Protein AF-A0A932D9I3-F1 (afdb_monomer_lite)

Structure (mmCIF, N/CA/C/O backbone):
data_AF-A0A932D9I3-F1
#
_entry.id   AF-A0A932D9I3-F1
#
loop_
_atom_site.group_PDB
_atom_site.id
_atom_site.type_symbol
_atom_site.label_atom_id
_atom_site.label_alt_id
_atom_site.label_comp_id
_atom_site.label_asym_id
_atom_site.label_entity_id
_atom_site.label_seq_id
_atom_site.pdbx_PDB_ins_code
_atom_site.Cartn_x
_atom_site.Cartn_y
_atom_site.Cartn_z
_atom_site.occupancy
_atom_site.B_iso_or_equiv
_atom_site.auth_seq_id
_atom_site.auth_comp_id
_atom_site.auth_asym_id
_atom_site.auth_atom_id
_atom_site.pdbx_PDB_model_num
ATOM 1 N N . MET A 1 1 ? -9.244 11.133 -12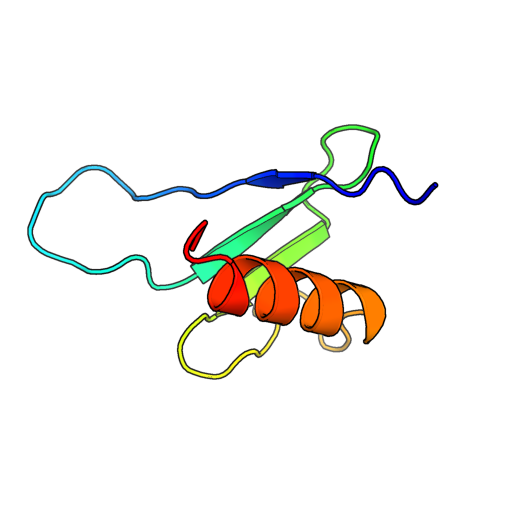.409 1.00 35.59 1 MET A N 1
ATOM 2 C CA . MET A 1 1 ? -9.764 9.791 -12.089 1.00 35.59 1 MET A CA 1
ATOM 3 C C . MET A 1 1 ? -8.591 8.848 -12.260 1.00 35.59 1 MET A C 1
ATOM 5 O O . MET A 1 1 ? -8.163 8.635 -13.386 1.00 35.59 1 MET A O 1
ATOM 9 N N . CYS A 1 2 ? -7.948 8.485 -11.154 1.00 39.69 2 CYS A N 1
ATOM 10 C CA . CYS A 1 2 ? -6.763 7.632 -11.145 1.00 39.69 2 CYS A CA 1
ATOM 11 C C . CYS A 1 2 ? -7.236 6.227 -10.763 1.00 39.69 2 CYS A C 1
ATOM 13 O O . CYS A 1 2 ? -7.548 5.993 -9.600 1.00 39.69 2 CYS A O 1
ATOM 15 N N . ASP A 1 3 ? -7.382 5.342 -11.747 1.00 39.69 3 ASP A N 1
ATOM 16 C CA . ASP A 1 3 ? -7.714 3.931 -11.521 1.00 39.69 3 ASP A CA 1
ATOM 17 C C . ASP A 1 3 ? -6.436 3.174 -11.127 1.00 39.69 3 ASP A C 1
ATOM 19 O O . ASP A 1 3 ? -5.747 2.593 -11.962 1.00 39.69 3 ASP A O 1
ATOM 23 N N . GLU A 1 4 ? -6.072 3.238 -9.851 1.00 54.56 4 GLU A N 1
ATOM 24 C CA . GLU A 1 4 ? -5.036 2.404 -9.235 1.00 54.56 4 GLU A CA 1
ATOM 25 C C . GLU A 1 4 ? -5.741 1.478 -8.237 1.00 54.56 4 GLU A C 1
ATOM 27 O O . GLU A 1 4 ? -6.436 1.945 -7.333 1.00 54.56 4 GLU A O 1
ATOM 32 N N . ALA A 1 5 ? -5.620 0.160 -8.419 1.00 55.19 5 ALA A N 1
ATOM 33 C CA . ALA A 1 5 ? -6.314 -0.821 -7.591 1.00 55.19 5 ALA A CA 1
ATOM 34 C C . ALA A 1 5 ? -5.365 -1.348 -6.506 1.00 55.19 5 ALA A C 1
ATOM 36 O O . ALA A 1 5 ? -4.449 -2.129 -6.772 1.00 55.19 5 ALA A O 1
ATOM 37 N N . VAL A 1 6 ? -5.581 -0.935 -5.257 1.00 56.34 6 VAL A N 1
ATOM 38 C CA . VAL A 1 6 ? -4.878 -1.507 -4.100 1.00 56.34 6 VAL A CA 1
ATOM 39 C C . VAL A 1 6 ? -5.641 -2.753 -3.658 1.00 56.34 6 VAL A C 1
ATOM 41 O O . VAL A 1 6 ? -6.806 -2.661 -3.276 1.00 56.34 6 VAL A O 1
ATOM 44 N N . THR A 1 7 ? -5.006 -3.924 -3.739 1.00 59.16 7 THR A N 1
ATOM 45 C CA . THR A 1 7 ? -5.622 -5.196 -3.336 1.00 59.16 7 THR A CA 1
ATOM 46 C C . THR A 1 7 ? -4.917 -5.752 -2.105 1.00 59.16 7 THR A C 1
ATOM 48 O O . THR A 1 7 ? -3.689 -5.838 -2.039 1.00 59.16 7 THR A O 1
ATOM 51 N N . PHE A 1 8 ? -5.715 -6.152 -1.119 1.00 59.03 8 PHE A N 1
ATOM 52 C CA . PHE A 1 8 ? -5.237 -6.710 0.140 1.00 59.03 8 PHE A CA 1
ATOM 53 C C . PHE A 1 8 ? -5.106 -8.223 0.020 1.00 59.03 8 PHE A C 1
ATOM 55 O O .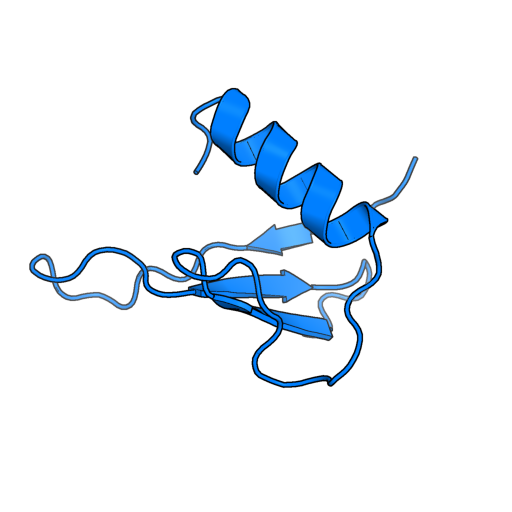 PHE A 1 8 ? -6.083 -8.910 -0.269 1.00 59.03 8 PHE A O 1
ATOM 62 N N . PHE A 1 9 ? -3.905 -8.746 0.265 1.00 52.69 9 PHE A N 1
ATOM 63 C CA . PHE A 1 9 ? -3.685 -10.184 0.364 1.00 52.69 9 PHE A CA 1
ATOM 64 C C . PHE A 1 9 ? -3.361 -10.546 1.815 1.00 52.69 9 PHE A C 1
ATOM 66 O O . PHE A 1 9 ? -2.205 -10.579 2.235 1.00 52.69 9 PHE A O 1
ATOM 73 N N . SER A 1 10 ? -4.400 -10.805 2.607 1.00 52.88 10 SER A N 1
ATOM 74 C CA . SER A 1 10 ? -4.269 -11.483 3.894 1.00 52.88 10 SER A CA 1
ATOM 75 C C . SER A 1 10 ? -4.056 -12.972 3.616 1.00 52.88 10 SER A C 1
ATOM 77 O O . SER A 1 10 ? -4.995 -13.737 3.410 1.00 52.88 10 SER A O 1
ATOM 79 N N . GLY A 1 11 ? -2.787 -13.384 3.532 1.00 46.06 11 GLY A N 1
ATOM 80 C CA . GLY A 1 11 ? -2.423 -14.794 3.414 1.00 46.06 11 GLY A CA 1
ATOM 81 C C . GLY A 1 11 ? -3.114 -15.603 4.513 1.00 46.06 11 GLY A C 1
ATOM 82 O O . GLY A 1 11 ? -2.982 -15.288 5.694 1.00 46.06 11 GLY A O 1
ATOM 83 N N . GLY A 1 12 ? -3.901 -16.601 4.112 1.00 46.34 12 GLY A N 1
ATOM 84 C CA . GLY A 1 12 ? -4.766 -17.371 4.998 1.00 46.34 12 GLY A CA 1
ATOM 85 C C . GLY A 1 12 ? -3.992 -18.081 6.104 1.00 46.34 12 GLY A C 1
ATOM 86 O O . GLY A 1 12 ? -3.421 -19.142 5.886 1.00 46.34 12 GLY A O 1
ATOM 87 N N . SER A 1 13 ? -3.984 -17.492 7.295 1.00 43.62 13 SER A N 1
ATOM 88 C CA . SER A 1 13 ? -3.796 -18.138 8.596 1.00 43.62 13 SER A CA 1
ATOM 89 C C . SER A 1 13 ? -4.105 -17.091 9.658 1.00 43.62 13 SER A C 1
ATOM 91 O O . SER A 1 13 ? -3.441 -16.061 9.738 1.00 43.62 13 SER A O 1
ATOM 93 N N . ALA A 1 14 ? -5.145 -17.344 10.446 1.00 48.94 14 ALA A N 1
ATOM 94 C CA . ALA A 1 14 ? -5.797 -16.420 11.373 1.00 48.94 14 ALA A CA 1
ATOM 95 C C . ALA A 1 14 ? -4.954 -15.993 12.600 1.00 48.94 14 ALA A C 1
ATOM 97 O O . ALA A 1 14 ? -5.495 -15.839 13.689 1.00 48.94 14 ALA A O 1
ATOM 98 N N . ILE A 1 15 ? -3.633 -15.833 12.463 1.00 55.44 15 ILE A N 1
ATOM 99 C CA . ILE A 1 15 ? -2.724 -15.531 13.582 1.00 55.44 15 ILE A CA 1
ATOM 100 C C . ILE A 1 15 ? -1.761 -14.372 13.269 1.00 55.44 15 ILE A C 1
ATOM 102 O O . ILE A 1 15 ? -1.125 -13.846 14.182 1.00 55.44 15 ILE A O 1
ATOM 106 N N . HIS A 1 16 ? -1.678 -13.892 12.022 1.00 59.56 16 HIS A N 1
ATOM 107 C CA . HIS A 1 16 ? -0.767 -12.795 11.685 1.00 59.56 16 HIS A CA 1
ATOM 108 C C . HIS A 1 16 ? -1.481 -11.627 10.999 1.00 59.56 16 HIS A C 1
ATOM 110 O O . HIS A 1 16 ? -2.190 -11.850 10.014 1.00 59.56 1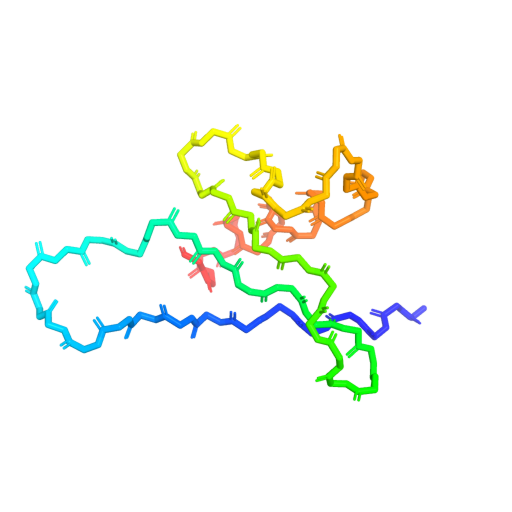6 HIS A O 1
ATOM 116 N N . PRO A 1 17 ? -1.301 -10.385 11.495 1.00 63.19 17 PRO A N 1
ATOM 117 C CA . PRO A 1 17 ? -1.809 -9.208 10.811 1.00 63.19 17 PRO A CA 1
ATOM 118 C C . PRO A 1 17 ? -1.154 -9.084 9.425 1.00 63.19 17 PRO A C 1
ATOM 120 O O . PRO A 1 17 ? -0.012 -9.525 9.234 1.00 63.19 17 PRO A O 1
ATOM 123 N N . PRO A 1 18 ? -1.862 -8.512 8.437 1.00 67.88 18 PRO A N 1
ATOM 124 C CA . PRO A 1 18 ? -1.310 -8.290 7.109 1.00 67.88 18 PRO A CA 1
ATOM 125 C C . PRO A 1 18 ? -0.053 -7.421 7.211 1.00 67.88 18 PRO A C 1
ATOM 127 O O . PRO A 1 18 ? -0.084 -6.310 7.727 1.00 67.88 18 PRO A O 1
ATOM 130 N N . ARG A 1 19 ? 1.074 -7.951 6.726 1.00 76.81 19 ARG A N 1
ATOM 131 C CA . ARG A 1 19 ? 2.385 -7.282 6.826 1.00 76.81 19 ARG A CA 1
ATOM 132 C C . ARG A 1 19 ? 2.649 -6.313 5.675 1.00 76.81 19 ARG A C 1
ATOM 134 O O . ARG A 1 19 ? 3.507 -5.446 5.778 1.00 76.81 19 ARG A O 1
ATOM 141 N N . HIS A 1 20 ? 1.961 -6.491 4.553 1.00 82.31 20 HIS A N 1
ATOM 142 C CA . HIS A 1 20 ? 2.143 -5.673 3.361 1.00 82.31 20 HIS A CA 1
ATOM 143 C C . HIS A 1 20 ? 0.886 -5.686 2.487 1.00 82.31 20 HIS A C 1
ATOM 145 O O . HIS A 1 20 ? 0.082 -6.616 2.556 1.00 82.31 20 HIS A O 1
ATOM 151 N N . VAL A 1 21 ? 0.747 -4.670 1.640 1.00 79.31 21 VAL A N 1
ATOM 152 C CA . VAL A 1 21 ? -0.321 -4.542 0.638 1.00 79.31 21 VAL A CA 1
ATOM 153 C C . VAL A 1 21 ? 0.240 -4.668 -0.761 1.00 79.31 21 VAL A C 1
ATOM 155 O O . VAL A 1 21 ? 1.393 -4.311 -1.003 1.00 79.31 21 VAL A O 1
ATOM 158 N N . HIS A 1 22 ? -0.561 -5.193 -1.684 1.00 82.88 22 HIS A N 1
ATOM 159 C CA . HIS A 1 22 ? -0.178 -5.317 -3.085 1.00 82.88 22 HIS A CA 1
ATOM 160 C C . HIS A 1 22 ? -0.821 -4.170 -3.857 1.00 82.88 22 HIS A C 1
ATOM 162 O O . HIS A 1 22 ? -2.038 -3.979 -3.828 1.00 82.88 22 HIS A O 1
ATOM 168 N N . VAL A 1 23 ? 0.008 -3.389 -4.536 1.00 80.44 23 VAL A N 1
ATOM 169 C CA . VAL A 1 23 ? -0.440 -2.254 -5.341 1.00 80.44 23 VAL A CA 1
ATOM 170 C C . VAL A 1 23 ? -0.425 -2.680 -6.799 1.00 80.44 23 VAL A C 1
ATOM 172 O O . VAL A 1 23 ? 0.634 -3.033 -7.322 1.00 80.44 23 VAL A O 1
ATOM 175 N N . PHE A 1 24 ? -1.584 -2.646 -7.453 1.00 80.62 24 PHE A N 1
ATOM 176 C CA . PHE A 1 24 ? -1.727 -2.982 -8.864 1.00 80.62 24 PHE A CA 1
ATOM 177 C C . PHE A 1 24 ? -2.023 -1.734 -9.697 1.00 80.62 24 PHE A C 1
ATOM 179 O O . PHE A 1 24 ? -2.726 -0.821 -9.259 1.00 80.62 24 PHE A O 1
ATOM 186 N N . ASP A 1 25 ? -1.498 -1.706 -10.920 1.00 77.00 25 ASP A N 1
ATOM 187 C CA . ASP A 1 25 ? -1.897 -0.717 -11.915 1.00 77.00 25 ASP A CA 1
ATOM 188 C C . ASP A 1 25 ? -3.295 -1.038 -12.482 1.00 77.00 25 ASP A C 1
ATOM 190 O O . ASP A 1 25 ? -3.865 -2.110 -12.256 1.00 77.00 25 ASP A O 1
ATOM 194 N N . LYS A 1 26 ? -3.838 -0.118 -13.282 1.00 77.88 26 LYS A N 1
ATOM 195 C CA . LYS A 1 26 ? -5.109 -0.296 -14.009 1.00 77.88 26 LYS A CA 1
ATOM 196 C C . LYS A 1 26 ? -5.177 -1.533 -14.917 1.00 77.88 26 LYS A C 1
ATOM 198 O O . LYS A 1 26 ? -6.264 -1.938 -15.309 1.00 77.88 26 LYS A O 1
ATOM 203 N N . ASN A 1 27 ? -4.035 -2.105 -15.293 1.00 79.38 27 ASN A N 1
ATOM 204 C CA . ASN A 1 27 ? -3.931 -3.306 -16.120 1.00 79.38 27 ASN A CA 1
ATOM 205 C C . ASN A 1 27 ? -3.766 -4.573 -15.259 1.00 79.38 27 ASN A C 1
ATOM 207 O O . ASN A 1 27 ? -3.358 -5.613 -15.776 1.00 79.38 27 ASN A O 1
ATOM 211 N N . SER A 1 28 ? -4.030 -4.484 -13.949 1.00 79.12 28 SER A N 1
ATOM 212 C CA . SER A 1 28 ? -3.824 -5.561 -12.975 1.00 79.12 28 SER A CA 1
ATOM 213 C C . SER A 1 28 ? -2.368 -6.033 -12.877 1.00 79.12 28 SER A C 1
ATOM 215 O O . SER A 1 28 ? -2.096 -7.156 -12.451 1.00 79.12 28 SER A O 1
ATOM 217 N N . LYS A 1 29 ? -1.405 -5.183 -13.245 1.00 80.31 29 LYS A N 1
ATOM 218 C CA . LYS A 1 29 ? 0.020 -5.466 -13.082 1.00 80.31 29 LYS A CA 1
ATOM 219 C C . LYS A 1 29 ? 0.456 -5.062 -11.681 1.00 80.31 29 LYS A C 1
ATOM 221 O O . LYS A 1 29 ? 0.270 -3.915 -11.287 1.00 80.31 29 LYS A O 1
ATOM 226 N N . LEU A 1 30 ? 1.083 -5.983 -10.949 1.00 82.06 30 LEU A N 1
ATOM 227 C CA . LEU A 1 30 ? 1.686 -5.676 -9.653 1.00 82.06 30 LEU A CA 1
ATOM 228 C C . LEU A 1 30 ? 2.785 -4.619 -9.845 1.00 82.06 30 LEU A C 1
ATOM 230 O O . LEU A 1 30 ? 3.793 -4.880 -10.501 1.00 82.06 30 LEU A O 1
ATOM 234 N N . ILE A 1 31 ? 2.568 -3.427 -9.291 1.00 80.50 31 ILE A N 1
ATOM 235 C CA . ILE A 1 31 ? 3.547 -2.337 -9.271 1.00 80.50 31 ILE A CA 1
ATOM 236 C C . ILE A 1 31 ? 4.553 -2.608 -8.156 1.00 80.50 31 ILE A C 1
ATOM 238 O O . ILE A 1 31 ? 5.760 -2.599 -8.385 1.00 80.50 31 ILE A O 1
ATOM 242 N N . THR A 1 32 ? 4.056 -2.824 -6.937 1.00 83.25 32 THR A N 1
ATOM 243 C CA . THR A 1 32 ? 4.901 -3.038 -5.763 1.00 83.25 32 THR A CA 1
ATOM 244 C C . THR A 1 32 ? 4.124 -3.649 -4.604 1.00 83.25 32 THR A C 1
ATOM 246 O O . THR A 1 32 ? 2.890 -3.614 -4.564 1.00 83.25 32 THR A O 1
ATOM 249 N N . ARG A 1 33 ? 4.863 -4.149 -3.618 1.00 85.69 33 ARG A N 1
ATOM 250 C CA . ARG A 1 33 ? 4.365 -4.452 -2.282 1.00 85.69 33 ARG A CA 1
ATOM 251 C C . ARG A 1 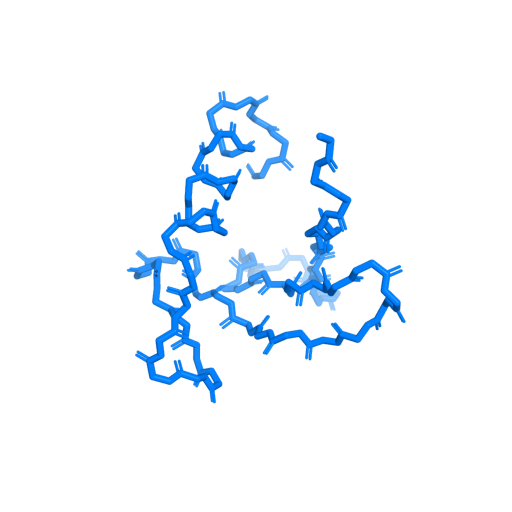33 ? 4.797 -3.354 -1.319 1.00 85.69 33 ARG A C 1
ATOM 253 O O . ARG A 1 33 ? 5.978 -3.024 -1.264 1.00 85.69 33 ARG A O 1
ATOM 260 N N . VAL A 1 34 ? 3.861 -2.805 -0.551 1.00 81.75 34 VAL A N 1
ATOM 261 C CA . VAL A 1 34 ? 4.152 -1.777 0.463 1.00 81.75 34 VAL A CA 1
ATOM 262 C C . VAL A 1 34 ? 4.009 -2.389 1.843 1.00 81.75 34 VAL A C 1
ATOM 264 O O . VAL A 1 34 ? 2.966 -2.965 2.149 1.00 81.75 34 VAL A O 1
ATOM 267 N N . ASN A 1 35 ? 5.045 -2.275 2.672 1.00 81.19 35 ASN A N 1
ATOM 268 C CA . ASN A 1 35 ? 4.981 -2.690 4.068 1.00 81.19 35 ASN A CA 1
ATOM 269 C C . ASN A 1 35 ? 4.065 -1.731 4.839 1.00 81.19 35 ASN A C 1
ATOM 271 O O . ASN A 1 35 ? 4.262 -0.521 4.790 1.00 81.19 35 ASN A O 1
ATOM 275 N N . LEU A 1 36 ? 3.069 -2.263 5.546 1.00 78.06 36 LEU A N 1
ATOM 276 C CA . LEU A 1 36 ? 2.114 -1.446 6.301 1.00 78.06 36 LEU A CA 1
ATOM 277 C C . LEU A 1 36 ? 2.702 -0.861 7.592 1.00 78.06 36 LEU A C 1
ATOM 279 O O . LEU A 1 36 ? 2.216 0.162 8.062 1.00 78.06 36 LEU A O 1
ATOM 283 N N . GLU A 1 37 ? 3.744 -1.478 8.153 1.00 79.31 37 GLU A N 1
ATOM 284 C CA . GLU A 1 37 ? 4.408 -0.991 9.366 1.00 79.31 37 GLU A CA 1
ATOM 285 C C . GLU A 1 37 ? 5.335 0.190 9.062 1.00 79.31 37 GLU A C 1
ATOM 287 O O . GLU A 1 37 ? 5.312 1.199 9.763 1.00 79.31 37 GLU A O 1
ATOM 292 N N . THR A 1 38 ? 6.150 0.075 8.008 1.00 80.94 38 THR A N 1
ATOM 293 C CA . THR A 1 38 ? 7.141 1.105 7.652 1.00 80.94 38 THR A CA 1
ATOM 294 C C . THR A 1 38 ? 6.641 2.079 6.590 1.00 80.94 38 THR A C 1
ATOM 296 O O . THR A 1 38 ? 7.220 3.148 6.422 1.00 80.94 38 THR A O 1
ATOM 299 N N . MET A 1 39 ? 5.549 1.746 5.891 1.00 78.12 39 MET A N 1
ATOM 300 C CA . MET A 1 39 ? 5.051 2.472 4.715 1.00 78.12 39 MET A CA 1
ATOM 301 C C . MET A 1 39 ? 6.094 2.577 3.596 1.00 78.12 39 MET A C 1
ATOM 303 O O . MET A 1 39 ? 6.075 3.512 2.794 1.00 78.12 39 MET A O 1
ATOM 307 N N . GLU A 1 40 ? 6.999 1.600 3.530 1.00 80.62 40 GLU A N 1
ATOM 308 C CA . GLU A 1 40 ? 8.054 1.542 2.525 1.00 80.62 40 GLU A CA 1
ATOM 309 C C . GLU A 1 40 ? 7.733 0.504 1.443 1.00 80.62 40 GLU A C 1
ATOM 311 O O . GLU A 1 40 ? 7.222 -0.584 1.743 1.00 80.62 40 GLU A O 1
ATOM 316 N N . PRO A 1 41 ? 8.033 0.816 0.172 1.00 80.81 41 PRO A N 1
ATOM 317 C CA . PRO A 1 41 ? 7.986 -0.171 -0.895 1.00 80.81 41 PRO A CA 1
ATOM 318 C C . PRO A 1 41 ? 9.073 -1.231 -0.688 1.00 80.81 41 PRO A C 1
ATOM 320 O O . PRO A 1 41 ? 10.227 -0.922 -0.409 1.00 80.81 41 PRO A O 1
ATOM 323 N N . MET A 1 42 ? 8.703 -2.497 -0.853 1.00 79.94 42 MET A N 1
ATOM 324 C CA . MET A 1 42 ? 9.623 -3.628 -0.718 1.00 79.94 42 MET A CA 1
ATOM 325 C C . MET A 1 42 ? 10.353 -3.946 -2.027 1.00 79.94 42 MET A C 1
ATOM 327 O O . MET A 1 42 ? 11.494 -4.394 -2.001 1.00 79.94 42 MET A O 1
ATOM 331 N N . ASP A 1 43 ? 9.683 -3.754 -3.168 1.00 75.56 43 ASP A N 1
ATOM 332 C CA . ASP A 1 43 ? 10.168 -4.227 -4.475 1.00 75.56 43 ASP A CA 1
ATOM 333 C C . ASP A 1 43 ? 10.871 -3.151 -5.302 1.00 75.56 43 ASP A C 1
ATOM 335 O O . ASP A 1 43 ? 11.675 -3.465 -6.178 1.00 75.56 43 ASP A O 1
ATOM 339 N N . ILE A 1 44 ? 10.546 -1.882 -5.056 1.00 74.25 44 ILE A N 1
ATOM 340 C CA . ILE A 1 44 ? 11.083 -0.751 -5.811 1.00 74.25 44 ILE A CA 1
ATOM 341 C C . ILE A 1 44 ? 11.633 0.301 -4.849 1.00 74.25 44 ILE A C 1
ATOM 343 O O . ILE A 1 44 ? 11.017 0.550 -3.819 1.00 74.25 44 ILE A O 1
ATOM 347 N N . PRO A 1 45 ? 12.755 0.960 -5.177 1.00 65.06 45 PRO A N 1
ATOM 348 C CA . PRO A 1 45 ? 13.352 1.974 -4.307 1.00 65.06 45 PRO A CA 1
ATOM 349 C C . PRO A 1 45 ? 12.498 3.245 -4.197 1.00 65.06 45 PRO A C 1
ATOM 351 O O . PRO A 1 45 ? 12.680 4.039 -3.277 1.00 65.06 45 PRO A O 1
ATOM 354 N N . THR A 1 46 ? 11.560 3.449 -5.122 1.00 65.88 46 THR A N 1
ATOM 355 C CA . THR A 1 46 ? 10.736 4.655 -5.187 1.00 65.88 46 THR A CA 1
ATOM 356 C C . THR A 1 46 ? 9.305 4.289 -5.539 1.00 65.88 46 THR A C 1
ATOM 358 O O . THR A 1 46 ? 9.006 3.941 -6.678 1.00 65.88 46 THR A O 1
ATOM 361 N N . VAL A 1 47 ? 8.408 4.396 -4.559 1.00 70.31 47 VAL A N 1
ATOM 362 C CA . VAL A 1 47 ? 6.963 4.396 -4.802 1.00 70.31 47 VAL A CA 1
ATOM 363 C C . VAL A 1 47 ? 6.505 5.834 -5.020 1.00 70.31 47 VAL A C 1
ATOM 365 O O . VAL A 1 47 ? 6.998 6.762 -4.370 1.00 70.31 47 VAL A O 1
ATOM 368 N N . GLU A 1 48 ? 5.568 6.046 -5.940 1.00 74.75 48 GLU A N 1
ATOM 369 C CA . GLU A 1 48 ? 5.003 7.376 -6.136 1.00 74.75 48 GLU A CA 1
ATOM 370 C C . GLU A 1 48 ? 4.294 7.847 -4.862 1.00 74.75 48 GLU A C 1
ATOM 372 O O . GLU A 1 48 ? 3.503 7.117 -4.266 1.00 74.75 48 GLU A O 1
ATOM 377 N N . ARG A 1 49 ? 4.521 9.107 -4.460 1.00 77.25 49 ARG A N 1
ATOM 378 C CA . ARG A 1 49 ? 3.865 9.695 -3.275 1.00 77.25 49 ARG A CA 1
ATOM 379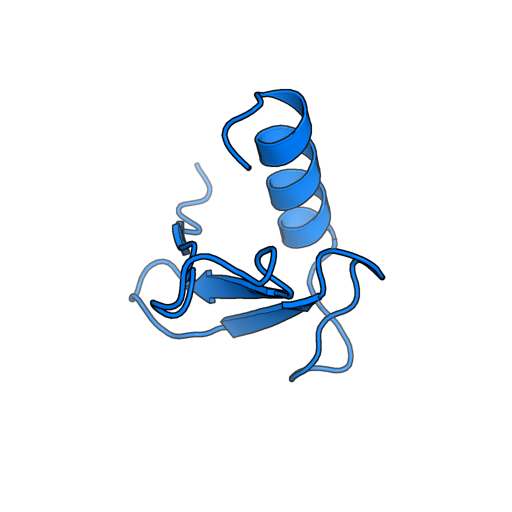 C C . ARG A 1 49 ? 2.341 9.559 -3.313 1.00 77.25 49 ARG A C 1
ATOM 381 O O . ARG A 1 49 ? 1.732 9.415 -2.263 1.00 77.25 49 ARG A O 1
ATOM 388 N N . LYS A 1 50 ? 1.745 9.570 -4.510 1.00 76.19 50 LYS A N 1
ATOM 389 C CA . LYS A 1 50 ? 0.305 9.370 -4.720 1.00 76.19 50 LYS A CA 1
ATOM 390 C C . LYS A 1 50 ? -0.185 8.034 -4.163 1.00 76.19 50 LYS A C 1
ATOM 392 O O . LYS A 1 50 ? -1.205 8.017 -3.488 1.00 76.19 50 LYS A O 1
ATOM 397 N N . ILE A 1 51 ? 0.573 6.956 -4.367 1.00 76.00 51 ILE A N 1
ATOM 398 C CA . ILE A 1 51 ? 0.242 5.616 -3.866 1.00 76.00 51 ILE A CA 1
ATOM 399 C C . ILE A 1 51 ? 0.268 5.606 -2.333 1.00 76.00 51 ILE A C 1
ATOM 401 O O . ILE A 1 51 ? -0.646 5.083 -1.706 1.00 76.00 51 ILE A O 1
ATOM 405 N N . LEU A 1 52 ? 1.272 6.238 -1.711 1.00 77.88 52 LEU A N 1
ATOM 406 C CA . LEU A 1 52 ? 1.330 6.357 -0.246 1.00 77.88 52 LEU A CA 1
ATOM 407 C C . LEU A 1 52 ? 0.161 7.169 0.313 1.00 77.88 52 LEU A C 1
ATOM 409 O O . LEU A 1 52 ? -0.390 6.805 1.349 1.00 77.88 52 LEU A O 1
ATOM 413 N N . THR A 1 53 ? -0.220 8.256 -0.361 1.00 83.00 53 THR A N 1
ATOM 414 C CA . THR A 1 53 ? -1.395 9.051 0.010 1.00 83.00 53 THR A CA 1
ATOM 415 C C . THR A 1 53 ? -2.671 8.218 -0.080 1.00 83.00 53 THR A C 1
ATOM 417 O O . THR A 1 53 ? -3.408 8.171 0.897 1.00 83.00 53 THR A O 1
ATOM 420 N N . LEU A 1 54 ? -2.875 7.485 -1.177 1.00 80.44 54 LEU A N 1
ATOM 421 C CA . LEU A 1 54 ? -4.008 6.572 -1.359 1.00 80.44 54 LEU A CA 1
ATOM 422 C C . LEU A 1 54 ? -4.086 5.513 -0.251 1.00 80.44 54 LEU A C 1
ATOM 424 O O . LEU A 1 54 ? -5.149 5.299 0.322 1.00 80.44 54 LEU A O 1
ATOM 428 N N . ILE A 1 55 ? -2.963 4.877 0.097 1.00 78.06 55 ILE A N 1
ATOM 429 C CA . ILE A 1 55 ? -2.924 3.882 1.182 1.00 78.06 55 ILE A CA 1
ATOM 430 C C . ILE A 1 55 ? -3.307 4.529 2.524 1.00 78.06 55 ILE A C 1
ATOM 432 O O . ILE A 1 55 ? -4.070 3.941 3.288 1.00 78.06 55 ILE A O 1
ATOM 436 N N . ARG A 1 56 ? -2.826 5.748 2.808 1.00 80.38 56 ARG A N 1
ATOM 437 C CA . ARG A 1 56 ? -3.178 6.484 4.037 1.00 80.38 56 ARG A CA 1
ATOM 438 C C . ARG A 1 56 ? -4.647 6.894 4.085 1.00 80.38 56 ARG A C 1
ATOM 440 O O . ARG A 1 56 ? -5.255 6.808 5.145 1.00 80.38 56 ARG A O 1
ATOM 447 N N . GLU A 1 57 ? -5.207 7.343 2.967 1.00 81.81 57 GLU A N 1
ATOM 448 C CA . GLU A 1 57 ? -6.630 7.681 2.863 1.00 81.81 57 GLU A CA 1
ATOM 449 C C . GLU A 1 57 ? -7.492 6.440 3.117 1.00 81.81 57 GLU A C 1
ATOM 451 O O . GLU A 1 57 ? -8.388 6.474 3.955 1.00 81.81 57 GLU A O 1
ATOM 456 N N . LEU A 1 58 ? -7.143 5.304 2.508 1.00 79.06 58 LEU A N 1
ATOM 457 C CA . LEU A 1 58 ? -7.835 4.033 2.728 1.00 79.06 58 LEU A CA 1
ATOM 458 C C . LEU A 1 58 ? -7.726 3.536 4.186 1.00 79.06 58 LEU A C 1
ATOM 460 O O . LEU A 1 58 ? -8.701 2.997 4.711 1.00 79.06 58 LEU A O 1
ATOM 464 N N . GLN A 1 59 ? -6.584 3.746 4.857 1.00 75.06 59 GLN A N 1
ATOM 465 C CA . GLN A 1 59 ? -6.424 3.498 6.302 1.00 75.06 59 GLN A CA 1
ATOM 466 C C . GLN A 1 59 ? -7.330 4.401 7.141 1.00 75.06 59 GLN A C 1
ATOM 468 O O . GLN A 1 59 ? -7.991 3.925 8.061 1.00 75.06 59 GLN A O 1
ATOM 473 N N . ALA A 1 60 ? -7.380 5.697 6.828 1.00 80.25 60 ALA A N 1
ATOM 474 C CA . ALA A 1 60 ? -8.221 6.654 7.543 1.00 80.25 60 ALA A CA 1
ATOM 475 C C . ALA A 1 60 ? -9.720 6.352 7.375 1.00 80.25 60 ALA A C 1
ATOM 477 O O . ALA A 1 60 ? -10.502 6.570 8.298 1.00 80.25 60 ALA A O 1
ATOM 478 N N . GLU A 1 61 ? -10.112 5.806 6.223 1.00 80.88 61 GLU A N 1
ATOM 479 C CA . GLU A 1 61 ? -11.471 5.330 5.948 1.00 80.88 61 GLU A CA 1
ATOM 480 C C . GLU A 1 61 ? -11.811 3.999 6.648 1.00 80.88 61 GLU A C 1
ATOM 482 O O . GLU A 1 61 ? -12.958 3.557 6.583 1.00 80.88 61 GLU A O 1
ATOM 487 N N . GLY A 1 62 ? -10.850 3.334 7.305 1.00 73.44 62 GLY A N 1
ATOM 488 C CA . GLY A 1 62 ? -11.059 2.026 7.939 1.00 73.44 62 GLY 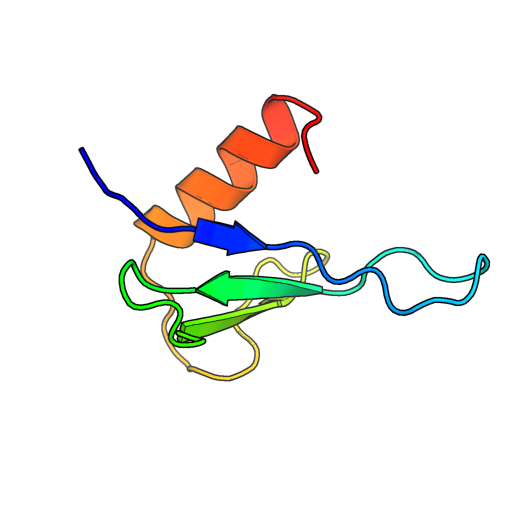A CA 1
ATOM 489 C C . GLY A 1 62 ? -11.305 0.895 6.936 1.00 73.44 62 GLY A C 1
ATOM 490 O O . GLY A 1 62 ? -11.881 -0.138 7.275 1.00 73.44 62 GLY A O 1
ATOM 491 N N . ARG A 1 63 ? -10.891 1.092 5.680 1.00 67.50 63 ARG A N 1
ATOM 492 C CA . ARG A 1 63 ? -10.943 0.077 4.616 1.00 67.50 63 ARG A CA 1
ATOM 493 C C . ARG A 1 63 ? -9.677 -0.789 4.590 1.00 67.50 63 ARG A C 1
ATOM 495 O O . ARG A 1 63 ? -9.509 -1.574 3.657 1.00 67.50 63 ARG A O 1
ATOM 502 N N . LEU A 1 64 ? -8.808 -0.603 5.588 1.00 61.25 64 LEU A N 1
ATOM 503 C CA . LEU A 1 64 ? -7.448 -1.117 5.717 1.00 61.25 64 LEU A CA 1
ATOM 504 C C . LEU A 1 64 ? -7.180 -1.602 7.142 1.00 61.25 64 LEU A C 1
ATOM 506 O O . LEU A 1 64 ? -7.597 -0.886 8.080 1.00 61.25 64 LEU A O 1
#

pLDDT: mean 70.6, std 13.17, range [35.59, 85.69]

Secondary structure (DSSP, 8-state):
----EEE----S-TTS---EEEEE-TTS-EEEEEETTT--BSS-S---HHHHHHHHHHHHTT--

Sequence (64 aa):
MCDEAVTFFSGGSAIHPPRHVHVFDKNSKLITRVNLETMEPMDIPTVERKILTLIRELQAEGRL

Foldseek 3Di:
DAPKDWAFDPPDDPPDDRQWIFTAHPVRHGPFIAGPVVRATPPDNDDPVVVSVVVVVCVVVVVD

Radius of gyration: 11.62 Å; chains: 1; bounding box: 25×28×30 Å